Protein AF-A0A944SVE4-F1 (afdb_monomer)

Secondary structure (DSSP, 8-state):
-HHHHHHHHHHHHHHHHHHHHHHTTTTT-TTSHHHHHHHHHHHHHHHHHHHHHHHHHH-S-GGGTT-

Radius of gyration: 14.86 Å; Cα contacts (8 Å, |Δi|>4): 35; chains: 1; bounding box: 34×14×42 Å

Mean predicted aligned error: 5.16 Å

pLDDT: mean 89.49, std 12.46, range [50.94, 98.19]

Solvent-accessible surface area (backbone atoms only — not comparable to full-atom values): 3784 Å² total;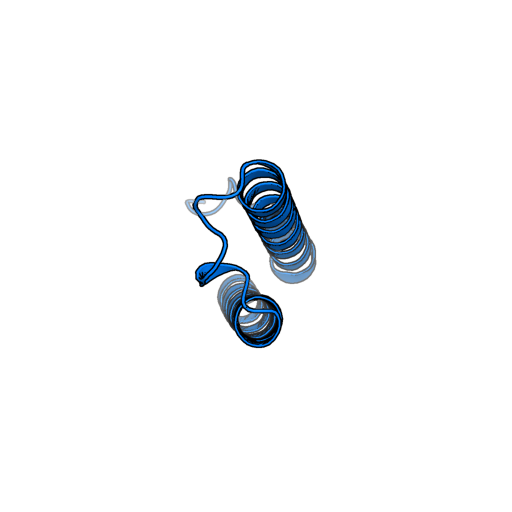 per-residue (Å²): 110,47,58,59,55,22,51,54,52,37,52,53,51,49,50,54,51,49,49,52,43,53,77,70,43,54,81,78,37,58,86,41,67,68,50,35,51,50,49,53,53,50,53,50,51,54,50,52,50,40,51,52,48,33,38,73,55,49,40,91,57,78,88,49,80,87,112

Foldseek 3Di:
DQQVVLVVVLVVLVVVLVVVCVVVVLVVCCVPPVSVVVVVVSVVVSVVVSVVSNCVRVHDPPVVPPD

Structure (mmCIF, N/CA/C/O backbone):
data_AF-A0A944SVE4-F1
#
_entry.id   AF-A0A944SVE4-F1
#
loop_
_atom_site.group_PDB
_atom_site.id
_atom_site.type_symbol
_atom_site.label_atom_id
_atom_site.label_alt_id
_atom_site.label_comp_id
_atom_site.label_asym_id
_atom_site.label_entity_id
_atom_site.label_seq_id
_atom_site.pdbx_PDB_ins_code
_atom_site.Cartn_x
_atom_site.Cartn_y
_atom_site.Cartn_z
_atom_site.occupancy
_atom_site.B_iso_or_equiv
_atom_site.auth_seq_id
_atom_site.auth_comp_id
_atom_site.auth_asym_id
_atom_site.auth_atom_id
_atom_site.pdbx_PDB_model_num
ATOM 1 N N . MET A 1 1 ? -16.432 -4.426 16.360 1.00 72.94 1 MET A N 1
ATOM 2 C CA . MET A 1 1 ? -16.985 -4.134 15.009 1.00 72.94 1 MET A CA 1
ATOM 3 C C . MET A 1 1 ? -16.189 -3.080 14.236 1.00 72.94 1 MET A C 1
ATOM 5 O O . MET A 1 1 ? -16.028 -3.252 13.035 1.00 72.94 1 MET A O 1
ATOM 9 N N . ALA A 1 2 ? -15.683 -2.015 14.871 1.00 81.94 2 ALA A N 1
ATOM 10 C CA . ALA A 1 2 ? -14.897 -0.978 14.187 1.00 81.94 2 AL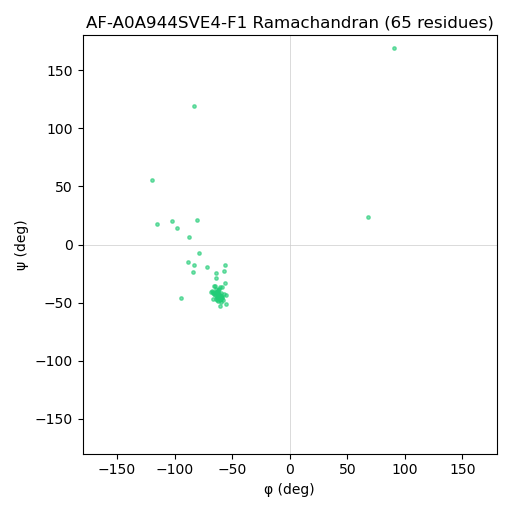A A CA 1
ATOM 11 C C . ALA A 1 2 ? -13.612 -1.523 13.532 1.00 81.94 2 ALA A C 1
ATOM 13 O O . ALA A 1 2 ? -13.372 -1.248 12.362 1.00 81.94 2 ALA A O 1
ATOM 14 N N . SER A 1 3 ? -12.865 -2.396 14.219 1.00 83.75 3 SER A N 1
ATOM 15 C CA . SER A 1 3 ? -11.669 -3.045 13.655 1.00 83.75 3 SER A CA 1
ATOM 16 C C . SER A 1 3 ? -11.982 -3.914 12.435 1.00 83.75 3 SER A C 1
ATOM 18 O O . SER A 1 3 ? -11.244 -3.887 11.460 1.00 83.75 3 SER A O 1
ATOM 20 N N . PHE A 1 4 ? -13.115 -4.627 12.437 1.00 87.38 4 PHE A N 1
ATOM 21 C CA . PHE A 1 4 ? -13.560 -5.391 11.267 1.00 87.38 4 PHE A CA 1
ATOM 22 C C . PHE A 1 4 ? -13.860 -4.471 10.075 1.00 87.38 4 PHE A C 1
ATOM 24 O O . PHE A 1 4 ? -13.394 -4.727 8.970 1.00 87.38 4 PHE A O 1
ATOM 31 N N . LYS A 1 5 ? -14.567 -3.352 10.303 1.00 89.69 5 LYS A N 1
ATOM 32 C CA . LYS A 1 5 ? -14.799 -2.335 9.263 1.00 89.69 5 LYS A CA 1
ATOM 33 C C . LYS A 1 5 ? -13.483 -1.755 8.734 1.00 89.69 5 LYS A C 1
ATOM 35 O O . LYS A 1 5 ? -13.340 -1.601 7.527 1.00 89.69 5 LYS A O 1
ATOM 40 N N . ALA A 1 6 ? -12.525 -1.477 9.618 1.00 91.50 6 ALA A N 1
ATOM 41 C CA . ALA A 1 6 ? -11.204 -0.989 9.238 1.00 91.50 6 ALA A CA 1
ATOM 42 C C . ALA A 1 6 ? -10.471 -1.991 8.336 1.00 91.50 6 ALA A C 1
ATOM 44 O O . ALA A 1 6 ? -10.000 -1.610 7.269 1.00 91.50 6 ALA A O 1
ATOM 45 N N . ILE A 1 7 ? -10.460 -3.274 8.711 1.00 91.88 7 ILE A N 1
ATOM 46 C CA . ILE A 1 7 ? -9.851 -4.347 7.915 1.00 91.88 7 ILE A CA 1
ATOM 47 C C . ILE A 1 7 ? -10.495 -4.433 6.527 1.00 91.88 7 ILE A C 1
ATOM 49 O O . ILE A 1 7 ? -9.777 -4.494 5.534 1.00 91.88 7 ILE A O 1
ATOM 53 N N . VAL A 1 8 ? -11.827 -4.379 6.424 1.00 96.25 8 VAL A N 1
ATOM 54 C CA . VAL A 1 8 ? -12.519 -4.403 5.121 1.00 96.25 8 VAL A CA 1
ATOM 55 C C . VAL A 1 8 ? -12.075 -3.234 4.235 1.00 96.25 8 VAL A C 1
ATOM 57 O O . VAL A 1 8 ? -11.742 -3.437 3.069 1.00 96.25 8 VAL A O 1
ATOM 60 N N . VAL A 1 9 ? -12.013 -2.019 4.786 1.00 96.62 9 VAL A N 1
ATOM 61 C CA . VAL A 1 9 ? -11.564 -0.831 4.041 1.00 96.62 9 VAL A CA 1
ATOM 62 C C . VAL A 1 9 ? -10.095 -0.953 3.619 1.00 96.62 9 VAL A C 1
ATOM 64 O O . VAL A 1 9 ? -9.762 -0.634 2.480 1.00 96.62 9 VAL A O 1
ATOM 67 N N . MET A 1 10 ? -9.225 -1.465 4.493 1.00 96.94 10 MET A N 1
ATOM 68 C CA . MET A 1 10 ? -7.811 -1.711 4.185 1.00 96.94 10 MET A CA 1
ATOM 69 C C . MET A 1 10 ? -7.632 -2.746 3.072 1.00 96.94 10 MET A C 1
ATOM 71 O O . MET A 1 10 ? -6.795 -2.560 2.192 1.00 96.94 10 MET A O 1
ATOM 75 N N . VAL A 1 11 ? -8.425 -3.823 3.073 1.00 97.25 11 VAL A N 1
ATOM 76 C CA . VAL A 1 11 ? -8.392 -4.847 2.017 1.00 97.25 11 VAL A CA 1
ATOM 77 C C . VAL A 1 11 ? -8.794 -4.242 0.676 1.00 97.25 11 VAL A C 1
ATOM 79 O O . VAL A 1 11 ? -8.095 -4.451 -0.312 1.00 97.25 11 VAL A O 1
ATOM 82 N N . ILE A 1 12 ? -9.864 -3.440 0.643 1.00 98.19 12 ILE A N 1
ATOM 83 C CA . ILE A 1 12 ? -10.302 -2.742 -0.574 1.00 98.19 12 ILE A CA 1
ATOM 84 C C . ILE A 1 12 ? -9.199 -1.808 -1.087 1.00 98.19 12 ILE A C 1
ATOM 86 O O . ILE A 1 12 ? -8.836 -1.872 -2.260 1.00 98.19 12 ILE A O 1
ATOM 90 N N . TRP A 1 13 ? -8.624 -0.979 -0.211 1.00 97.75 13 TRP A N 1
ATOM 91 C CA . TRP A 1 13 ? -7.518 -0.087 -0.571 1.00 97.75 13 TRP A CA 1
ATOM 92 C C . TRP A 1 13 ? -6.313 -0.859 -1.121 1.00 97.75 13 TRP A C 1
ATOM 94 O O . TRP A 1 13 ? -5.782 -0.525 -2.179 1.00 97.75 13 TRP A O 1
ATOM 104 N N . THR A 1 14 ? -5.913 -1.927 -0.432 1.00 97.06 14 THR A N 1
ATOM 105 C CA . THR A 1 14 ? -4.767 -2.754 -0.820 1.00 97.06 14 THR A CA 1
ATOM 106 C C . THR A 1 14 ? -5.009 -3.447 -2.160 1.00 97.06 14 THR A C 1
ATOM 108 O O . THR A 1 14 ? -4.094 -3.513 -2.975 1.00 97.06 14 THR A O 1
ATOM 111 N N . ALA A 1 15 ? -6.232 -3.910 -2.432 1.00 98.06 15 ALA A N 1
ATOM 112 C CA . ALA A 1 15 ? -6.593 -4.506 -3.715 1.00 98.06 15 ALA A CA 1
ATOM 113 C C . ALA A 1 15 ? -6.513 -3.487 -4.863 1.00 98.06 15 ALA A C 1
ATOM 115 O O . ALA A 1 15 ? -5.950 -3.795 -5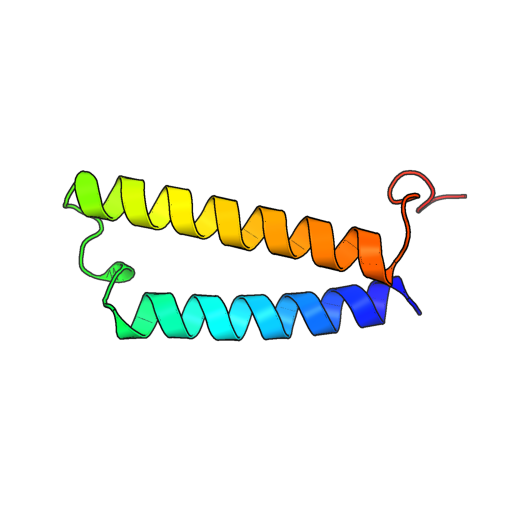.912 1.00 98.06 15 ALA A O 1
ATOM 116 N N . ILE A 1 16 ? -7.009 -2.262 -4.653 1.00 98.19 16 ILE A N 1
ATOM 117 C CA . ILE A 1 16 ? -6.916 -1.173 -5.638 1.00 98.19 16 ILE A CA 1
ATOM 118 C C . ILE A 1 16 ? -5.450 -0.816 -5.908 1.00 98.19 16 ILE A C 1
ATOM 120 O O . ILE A 1 16 ? -5.033 -0.737 -7.062 1.00 98.19 16 ILE A O 1
ATOM 124 N N . ALA A 1 17 ? -4.653 -0.634 -4.854 1.00 97.69 17 ALA A N 1
ATOM 125 C CA . ALA A 1 17 ? -3.240 -0.300 -4.985 1.00 97.69 17 ALA A CA 1
ATOM 126 C C . ALA A 1 17 ? -2.439 -1.431 -5.654 1.00 97.69 17 ALA A C 1
ATOM 128 O O . ALA A 1 17 ? -1.616 -1.175 -6.531 1.00 97.69 17 ALA A O 1
ATOM 129 N N . GLY A 1 18 ? -2.721 -2.685 -5.288 1.00 97.19 18 GLY A N 1
ATOM 130 C CA . GLY A 1 18 ? -2.135 -3.873 -5.905 1.00 97.19 18 GLY A CA 1
ATOM 131 C C . GLY A 1 18 ? -2.486 -3.993 -7.386 1.00 97.19 18 GLY A C 1
ATOM 132 O O . GLY A 1 18 ? -1.598 -4.236 -8.198 1.00 97.19 18 GLY A O 1
ATOM 133 N N . TYR A 1 19 ? -3.745 -3.740 -7.758 1.00 97.94 19 TYR A N 1
ATOM 134 C CA . TYR A 1 19 ? -4.159 -3.667 -9.160 1.00 97.94 19 TYR A CA 1
ATOM 135 C C . TYR A 1 19 ? -3.400 -2.566 -9.908 1.00 97.94 19 TYR A C 1
ATOM 137 O O . TYR A 1 19 ? -2.851 -2.825 -10.974 1.00 97.94 19 TYR A O 1
ATOM 145 N N . GLY A 1 20 ? -3.274 -1.371 -9.324 1.00 97.25 20 GLY A N 1
ATOM 146 C CA . GLY A 1 20 ? -2.477 -0.285 -9.899 1.00 97.25 20 GLY A CA 1
ATOM 147 C C . GLY A 1 20 ? -1.028 -0.703 -10.170 1.00 97.25 20 GLY A C 1
ATOM 148 O O . GLY A 1 20 ? -0.560 -0.593 -11.302 1.00 97.25 20 GLY A O 1
ATOM 149 N N . LEU A 1 21 ? -0.345 -1.272 -9.171 1.00 96.56 21 LEU A N 1
ATOM 150 C CA . LEU A 1 21 ? 1.026 -1.782 -9.316 1.00 96.56 21 LEU A CA 1
ATOM 151 C C . LEU A 1 21 ? 1.139 -2.892 -10.371 1.00 96.56 21 LEU A C 1
ATOM 153 O O . LEU A 1 21 ? 2.126 -2.954 -11.106 1.00 96.56 21 LEU A O 1
ATOM 157 N N . PHE A 1 22 ? 0.130 -3.756 -10.465 1.00 96.19 22 PHE A N 1
ATOM 158 C CA . PHE A 1 22 ? 0.080 -4.807 -11.472 1.00 96.19 22 PHE A CA 1
ATOM 159 C C . PHE A 1 22 ? -0.052 -4.227 -12.885 1.00 96.19 22 PHE A C 1
ATOM 161 O O . PHE A 1 22 ? 0.719 -4.601 -13.764 1.00 96.19 22 PHE A O 1
ATOM 168 N N . THR A 1 23 ? -0.960 -3.267 -13.091 1.00 97.25 23 THR A N 1
ATOM 169 C CA . THR 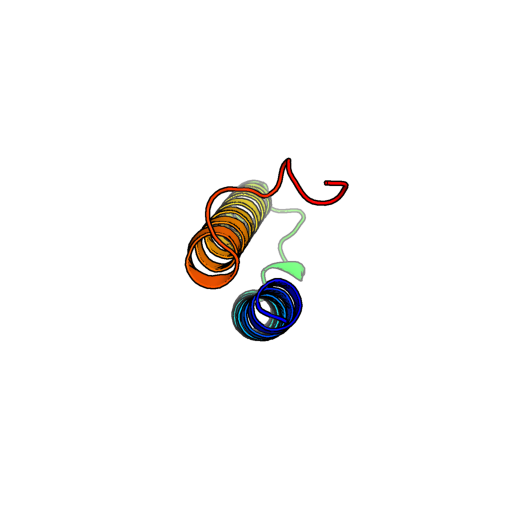A 1 23 ? -1.204 -2.652 -14.410 1.00 97.25 23 THR A CA 1
ATOM 170 C C . THR A 1 23 ? -0.010 -1.882 -14.966 1.00 97.25 23 THR A C 1
ATOM 172 O O . THR A 1 23 ? 0.146 -1.813 -16.180 1.00 97.25 23 THR A O 1
ATOM 175 N N . ILE A 1 24 ? 0.851 -1.335 -14.103 1.00 95.12 24 ILE A N 1
ATOM 176 C CA . ILE A 1 24 ? 2.085 -0.653 -14.524 1.00 95.12 24 ILE A CA 1
ATOM 177 C C . ILE A 1 24 ? 3.280 -1.606 -14.671 1.00 95.12 24 ILE A C 1
ATOM 179 O O . ILE A 1 24 ? 4.403 -1.143 -14.846 1.00 95.12 24 ILE A O 1
ATOM 183 N N . GLY A 1 25 ? 3.073 -2.922 -14.541 1.00 94.88 25 GLY A N 1
ATOM 184 C CA . GLY A 1 25 ? 4.137 -3.912 -14.705 1.00 94.88 25 GLY A CA 1
ATOM 185 C C . GLY A 1 25 ? 5.210 -3.860 -13.615 1.00 94.88 25 GLY A C 1
ATOM 186 O O . GLY A 1 25 ? 6.326 -4.323 -13.832 1.00 94.88 25 GLY A O 1
ATOM 187 N N . ALA A 1 26 ? 4.913 -3.334 -12.418 1.00 93.44 26 ALA A N 1
ATOM 188 C CA . ALA A 1 26 ? 5.920 -3.188 -11.356 1.00 93.44 26 ALA A CA 1
ATOM 189 C C . ALA A 1 26 ? 6.601 -4.527 -10.999 1.00 93.44 26 ALA A C 1
ATOM 191 O O . ALA A 1 26 ? 7.792 -4.580 -10.689 1.00 93.44 26 ALA A O 1
ATOM 192 N N . HIS A 1 27 ? 5.849 -5.624 -11.103 1.00 91.50 27 HIS A N 1
ATOM 193 C CA . HIS A 1 27 ? 6.319 -6.986 -10.868 1.00 91.50 27 HIS A CA 1
ATOM 194 C C . HIS A 1 27 ? 7.261 -7.525 -11.962 1.00 91.50 27 HIS A C 1
ATOM 196 O O . HIS A 1 27 ? 8.017 -8.456 -11.701 1.00 91.50 27 HIS A O 1
ATOM 202 N N . GLU A 1 28 ? 7.263 -6.942 -13.162 1.00 95.31 28 GLU A N 1
ATOM 203 C CA . GLU A 1 28 ? 8.103 -7.368 -14.289 1.00 95.31 28 GLU A CA 1
ATOM 204 C C . GLU A 1 28 ? 9.515 -6.766 -14.215 1.00 95.31 28 GLU A C 1
ATOM 206 O O . GLU A 1 28 ? 10.480 -7.326 -14.737 1.00 95.31 28 GLU A O 1
ATOM 211 N N . HIS A 1 29 ? 9.671 -5.642 -13.511 1.00 91.50 29 HIS A N 1
ATOM 212 C CA . HIS A 1 29 ? 10.911 -4.865 -13.470 1.00 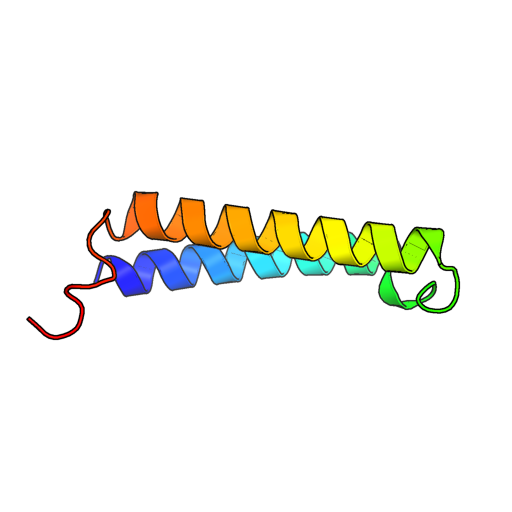91.50 29 HIS A CA 1
ATOM 213 C C . HIS A 1 29 ? 11.741 -5.060 -12.191 1.00 91.50 29 HIS A C 1
ATOM 215 O O . HIS A 1 29 ? 12.628 -4.258 -11.900 1.00 91.50 29 HIS A O 1
ATOM 221 N N . PHE A 1 30 ? 11.526 -6.151 -11.450 1.00 87.19 30 PHE A N 1
ATOM 222 C CA . PHE A 1 30 ? 12.178 -6.414 -10.155 1.00 87.19 30 PHE A CA 1
ATOM 223 C C . PHE A 1 30 ? 13.718 -6.431 -10.190 1.00 87.19 30 PHE A C 1
ATOM 225 O O . PHE A 1 30 ? 14.362 -6.219 -9.166 1.00 87.19 30 PHE A O 1
ATOM 232 N N . ARG A 1 31 ? 14.328 -6.684 -11.357 1.00 90.69 31 ARG A N 1
ATOM 233 C CA . ARG A 1 31 ? 15.793 -6.677 -11.536 1.00 90.69 31 ARG A CA 1
ATOM 234 C C . ARG A 1 31 ? 16.374 -5.285 -11.762 1.00 90.69 31 ARG A C 1
ATOM 236 O O . ARG A 1 31 ? 17.582 -5.113 -11.635 1.00 90.69 31 ARG A O 1
ATOM 243 N N . ASN A 1 32 ? 15.550 -4.307 -12.132 1.00 95.75 32 ASN A N 1
ATOM 244 C CA . ASN A 1 32 ? 15.998 -2.934 -12.300 1.00 95.75 32 ASN A CA 1
ATOM 245 C C . ASN A 1 32 ? 16.013 -2.254 -10.916 1.00 95.75 32 ASN A C 1
ATOM 247 O O . ASN A 1 32 ? 14.954 -2.147 -10.295 1.00 95.75 32 ASN A O 1
ATOM 251 N N . PRO A 1 33 ? 17.169 -1.767 -10.424 1.00 95.12 33 PRO A N 1
ATOM 252 C CA . PRO A 1 33 ? 17.266 -1.208 -9.075 1.00 95.12 33 PRO A CA 1
ATOM 253 C C . PRO A 1 33 ? 16.329 -0.024 -8.828 1.0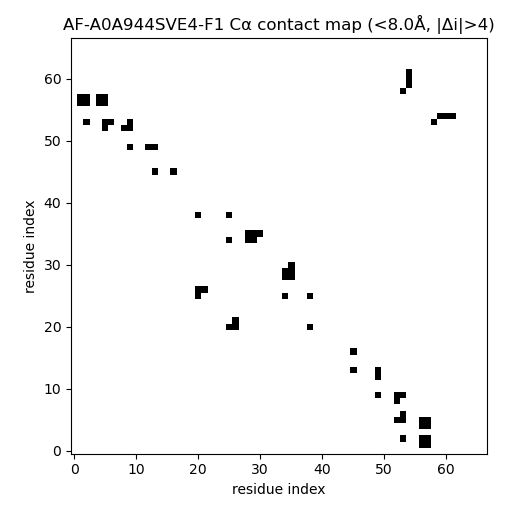0 95.12 33 PRO A C 1
ATOM 255 O O . PRO A 1 33 ? 15.769 0.098 -7.743 1.00 95.12 33 PRO A O 1
ATOM 258 N N . MET A 1 34 ? 16.113 0.829 -9.832 1.00 95.31 34 MET A N 1
ATOM 259 C CA . MET A 1 34 ? 15.226 1.984 -9.704 1.00 95.31 34 MET A CA 1
ATOM 260 C C . MET A 1 34 ? 13.762 1.551 -9.575 1.00 95.31 34 MET A C 1
ATOM 262 O O . MET A 1 34 ? 13.048 2.066 -8.718 1.00 95.31 34 MET A O 1
ATOM 266 N N . TRP A 1 35 ? 13.337 0.550 -10.347 1.00 96.06 35 TRP A N 1
ATOM 267 C CA . TRP A 1 35 ? 12.009 -0.051 -10.206 1.00 96.06 35 TRP A CA 1
ATOM 268 C C . TRP A 1 35 ? 11.834 -0.809 -8.892 1.00 96.06 35 TRP A C 1
ATOM 270 O O . TRP A 1 35 ? 10.780 -0.700 -8.269 1.00 96.06 35 TRP A O 1
ATOM 280 N N . ALA A 1 36 ? 12.853 -1.541 -8.440 1.00 94.56 36 ALA A N 1
ATOM 281 C CA . ALA A 1 36 ? 12.816 -2.262 -7.173 1.00 94.56 36 ALA A CA 1
ATOM 282 C C . ALA A 1 36 ? 12.669 -1.299 -5.985 1.00 94.56 36 ALA A C 1
ATOM 284 O O . ALA A 1 36 ? 11.784 -1.478 -5.147 1.00 94.56 36 ALA A O 1
ATOM 285 N N . VAL A 1 37 ? 13.479 -0.234 -5.951 1.00 96.75 37 VAL A N 1
ATOM 286 C CA . VAL A 1 37 ? 13.387 0.814 -4.924 1.00 96.75 37 VAL A CA 1
ATOM 287 C C . VAL A 1 37 ? 12.048 1.542 -5.018 1.00 96.75 37 VAL A C 1
ATOM 289 O O . VAL A 1 37 ? 11.373 1.693 -4.004 1.00 96.75 37 VAL A O 1
ATOM 292 N N . GLY A 1 38 ? 11.620 1.938 -6.220 1.00 96.12 38 GLY A N 1
ATOM 293 C CA . GLY A 1 38 ? 10.340 2.619 -6.428 1.00 96.12 38 GLY A CA 1
ATOM 294 C C . GLY A 1 38 ? 9.141 1.787 -5.968 1.00 96.12 38 GLY A C 1
ATOM 295 O O . GLY A 1 38 ? 8.281 2.288 -5.246 1.00 96.12 38 GLY A O 1
ATOM 296 N N . THR A 1 39 ? 9.121 0.495 -6.304 1.00 95.94 39 THR A N 1
ATOM 297 C CA . THR A 1 39 ? 8.069 -0.439 -5.873 1.00 95.94 39 THR A CA 1
ATOM 298 C C . THR A 1 39 ? 8.109 -0.651 -4.362 1.00 95.94 39 THR A C 1
ATOM 300 O O . THR A 1 39 ? 7.065 -0.625 -3.716 1.00 95.94 39 THR A O 1
ATOM 303 N N . GLY A 1 40 ? 9.299 -0.790 -3.769 1.00 96.06 40 GLY A N 1
ATOM 304 C CA . GLY A 1 40 ? 9.459 -0.888 -2.317 1.00 96.06 40 GLY A CA 1
ATOM 305 C C . GLY A 1 40 ? 8.923 0.345 -1.585 1.00 96.06 40 GLY A C 1
ATOM 306 O O . GLY A 1 40 ? 8.143 0.213 -0.643 1.00 96.06 40 GLY A O 1
ATOM 307 N N . VAL A 1 41 ? 9.265 1.547 -2.057 1.00 97.62 41 VAL A N 1
ATOM 308 C CA . VAL A 1 41 ? 8.745 2.811 -1.512 1.00 97.62 41 VAL A CA 1
ATOM 309 C C . VAL A 1 41 ? 7.226 2.893 -1.668 1.00 97.62 41 VAL A C 1
ATOM 311 O O . VAL A 1 41 ? 6.536 3.241 -0.712 1.00 97.62 41 VAL A O 1
ATOM 314 N N . ALA A 1 42 ? 6.683 2.524 -2.830 1.00 96.62 42 ALA A N 1
ATOM 315 C CA . ALA A 1 42 ? 5.240 2.506 -3.051 1.00 96.62 42 ALA A CA 1
ATOM 316 C C . ALA A 1 42 ? 4.523 1.560 -2.073 1.00 96.62 42 ALA A C 1
ATOM 318 O O . ALA A 1 42 ? 3.531 1.950 -1.459 1.00 96.62 42 ALA A O 1
ATOM 319 N N . LEU A 1 43 ? 5.051 0.349 -1.865 1.00 96.81 43 LEU A N 1
ATOM 320 C CA . LEU A 1 43 ? 4.506 -0.614 -0.904 1.00 96.81 43 LEU A CA 1
ATOM 321 C C . LEU A 1 43 ? 4.552 -0.086 0.537 1.00 96.81 43 LEU A C 1
ATOM 323 O O . LEU A 1 43 ? 3.579 -0.254 1.273 1.00 96.81 43 LEU A O 1
ATOM 327 N N . LEU A 1 44 ? 5.629 0.604 0.928 1.00 98.00 44 LEU A N 1
ATOM 328 C CA . LEU A 1 44 ? 5.713 1.263 2.234 1.00 98.00 44 LEU A CA 1
ATOM 329 C C . LEU A 1 44 ? 4.641 2.348 2.384 1.00 98.00 44 LEU A C 1
ATOM 331 O O . LEU A 1 44 ? 3.952 2.384 3.400 1.00 98.00 44 LEU A O 1
ATOM 335 N N . VAL A 1 45 ? 4.439 3.192 1.370 1.00 98.06 45 VAL A N 1
ATOM 336 C CA . VAL A 1 45 ? 3.391 4.226 1.386 1.00 98.06 45 VAL A CA 1
ATOM 337 C C . VAL A 1 45 ? 1.998 3.602 1.487 1.00 98.06 45 VAL A C 1
ATOM 339 O O . VAL A 1 45 ? 1.198 4.027 2.322 1.00 98.06 45 VAL A O 1
ATOM 342 N N . ILE A 1 46 ? 1.713 2.559 0.702 1.00 97.94 46 ILE A N 1
ATOM 343 C CA . ILE A 1 46 ? 0.447 1.812 0.766 1.00 97.94 46 ILE A CA 1
ATOM 344 C C . ILE A 1 46 ? 0.225 1.263 2.182 1.00 97.94 46 ILE A C 1
ATOM 346 O O . ILE A 1 46 ? -0.881 1.372 2.717 1.00 97.94 46 ILE A O 1
ATOM 350 N N . HIS A 1 47 ? 1.275 0.728 2.811 1.00 96.44 47 HIS A N 1
ATOM 351 C CA . HIS A 1 47 ? 1.227 0.240 4.186 1.00 96.44 47 HIS A CA 1
ATOM 352 C C . HIS A 1 47 ? 0.979 1.360 5.212 1.00 96.44 47 HIS A C 1
ATOM 354 O O . HIS A 1 47 ? 0.139 1.199 6.098 1.00 96.44 47 HIS A O 1
ATOM 360 N N . MET A 1 48 ? 1.626 2.523 5.082 1.00 97.06 48 MET A N 1
ATOM 361 C CA . MET A 1 48 ? 1.354 3.665 5.965 1.00 97.06 48 MET A CA 1
ATOM 362 C C . MET A 1 48 ? -0.091 4.162 5.835 1.00 97.06 48 MET A C 1
ATOM 364 O O . MET A 1 48 ? -0.725 4.478 6.841 1.00 97.06 48 MET A O 1
ATOM 368 N N . ILE A 1 49 ? -0.642 4.187 4.617 1.00 97.06 49 ILE A N 1
ATOM 369 C CA . ILE A 1 49 ? -2.049 4.542 4.383 1.00 97.06 49 ILE A CA 1
ATOM 370 C C . ILE A 1 49 ? -2.974 3.523 5.052 1.00 97.06 49 ILE A C 1
ATOM 372 O O . ILE A 1 49 ? -3.936 3.915 5.706 1.00 97.06 49 ILE A O 1
ATOM 376 N N . ASN A 1 50 ? -2.659 2.229 4.964 1.00 95.44 50 ASN A N 1
ATOM 377 C CA . ASN A 1 50 ? -3.378 1.183 5.690 1.00 95.44 50 ASN A CA 1
ATOM 378 C C . ASN A 1 50 ? -3.404 1.452 7.201 1.00 95.44 50 ASN A C 1
ATOM 380 O O . ASN A 1 50 ? -4.464 1.351 7.820 1.00 95.44 50 ASN A O 1
ATOM 384 N N . MET A 1 51 ? -2.277 1.862 7.788 1.00 92.81 51 MET A N 1
ATOM 385 C CA . MET A 1 51 ? -2.242 2.213 9.207 1.00 92.81 51 MET A CA 1
ATOM 386 C C . MET A 1 51 ? -3.059 3.463 9.534 1.00 92.81 51 MET A C 1
ATOM 388 O O . MET A 1 51 ? -3.800 3.471 10.516 1.00 92.81 51 MET A O 1
ATOM 392 N N . ALA A 1 52 ? -2.995 4.490 8.687 1.00 93.19 52 ALA A N 1
ATOM 393 C CA . ALA A 1 52 ? -3.810 5.692 8.837 1.00 93.19 52 ALA A CA 1
ATOM 394 C C . ALA A 1 52 ? -5.316 5.382 8.754 1.00 93.19 52 ALA A C 1
ATOM 396 O O . ALA A 1 52 ? -6.097 5.879 9.566 1.00 93.19 52 ALA A O 1
ATOM 397 N N . LEU A 1 53 ? -5.731 4.523 7.815 1.00 93.12 53 LEU A N 1
ATOM 398 C CA . LEU A 1 53 ? -7.110 4.041 7.698 1.00 93.12 53 LEU A CA 1
ATOM 399 C C . LEU A 1 53 ? -7.536 3.281 8.952 1.00 93.12 53 LEU A C 1
ATOM 401 O O . LEU A 1 53 ? -8.625 3.522 9.478 1.00 93.12 53 LEU A O 1
ATOM 405 N N . TYR A 1 54 ? -6.668 2.402 9.455 1.00 91.06 54 TYR A N 1
ATOM 406 C CA . TYR A 1 54 ? -6.944 1.645 10.666 1.00 91.06 54 TYR A CA 1
ATOM 407 C C . TYR A 1 54 ? -7.163 2.560 11.869 1.00 91.06 54 TYR A C 1
ATOM 409 O O . TYR A 1 54 ? -8.211 2.477 12.503 1.00 91.06 54 TYR A O 1
ATOM 417 N N . PHE A 1 55 ? -6.235 3.477 12.154 1.00 88.50 55 PHE A N 1
ATOM 418 C CA . PHE A 1 55 ? -6.361 4.386 13.297 1.00 88.50 55 PHE A CA 1
ATOM 419 C C . PHE A 1 55 ? -7.548 5.338 13.165 1.00 88.50 55 PHE A C 1
ATOM 421 O O . PHE A 1 55 ? -8.241 5.588 14.148 1.00 88.50 55 PHE A O 1
ATOM 428 N N . LYS A 1 56 ? -7.858 5.795 11.948 1.00 90.19 56 LYS A N 1
ATOM 429 C CA . LYS A 1 56 ? -9.021 6.654 11.701 1.00 90.19 56 LYS A CA 1
ATOM 430 C C . LYS A 1 56 ? -10.356 5.943 11.950 1.00 90.19 56 LYS A C 1
ATOM 432 O O . LYS A 1 56 ? -11.304 6.586 12.388 1.00 90.19 56 LYS A O 1
ATOM 437 N N . ILE A 1 57 ? -10.456 4.647 11.644 1.00 89.62 57 ILE A N 1
ATOM 438 C CA . ILE A 1 57 ? -11.719 3.890 11.729 1.00 89.62 57 ILE A CA 1
ATOM 439 C C . ILE A 1 57 ? -11.859 3.159 13.069 1.00 89.62 57 ILE A C 1
ATOM 441 O O . ILE A 1 57 ? -12.932 3.169 13.670 1.00 89.62 57 ILE A O 1
ATOM 445 N N . ALA A 1 58 ? -10.801 2.486 13.519 1.00 84.75 58 ALA A N 1
ATOM 446 C CA . ALA A 1 58 ? -10.794 1.691 14.743 1.00 84.75 58 ALA A CA 1
ATOM 447 C C . ALA A 1 58 ? -10.421 2.511 15.994 1.00 84.75 58 ALA A C 1
ATOM 449 O O . ALA A 1 58 ? -10.700 2.063 17.105 1.00 84.75 58 ALA A O 1
ATOM 450 N N . GLY A 1 59 ? -9.855 3.711 15.821 1.00 74.25 59 GLY A N 1
ATOM 451 C CA . GLY A 1 59 ? -9.412 4.596 16.899 1.00 74.25 59 GLY A CA 1
ATOM 452 C C . GLY A 1 59 ? -7.951 4.384 17.317 1.00 74.25 59 GLY A C 1
ATOM 453 O O . GLY A 1 59 ? -7.301 3.408 16.943 1.00 74.25 59 GLY A O 1
ATOM 454 N N . GLU A 1 60 ? -7.437 5.309 18.133 1.00 64.62 60 GLU A N 1
ATOM 455 C CA . GLU A 1 60 ? -6.015 5.409 18.516 1.00 64.62 60 GLU A CA 1
ATOM 456 C C . GLU A 1 60 ? -5.573 4.456 19.641 1.00 64.62 60 GLU A C 1
ATOM 458 O O . GLU A 1 60 ? -4.559 4.685 20.293 1.00 64.62 60 GLU A O 1
ATOM 463 N N . ARG A 1 61 ? -6.310 3.365 19.890 1.00 65.50 61 ARG A N 1
ATOM 464 C CA . ARG A 1 61 ? -5.977 2.397 20.955 1.00 65.50 61 ARG A CA 1
ATOM 465 C C . ARG A 1 61 ? -5.726 0.986 20.412 1.00 65.50 61 ARG A C 1
ATOM 467 O O . ARG A 1 61 ? -6.369 0.033 20.844 1.00 65.50 61 ARG A O 1
ATOM 474 N N . PRO A 1 62 ? -4.789 0.808 19.459 1.00 56.31 62 PRO A N 1
ATOM 475 C CA . PRO A 1 62 ? -4.410 -0.522 18.974 1.00 56.31 62 PRO A CA 1
ATOM 476 C C . PRO A 1 62 ? -3.763 -1.383 20.074 1.00 56.31 62 PRO A C 1
ATOM 478 O O . PRO A 1 62 ? -3.821 -2.603 20.017 1.00 56.31 62 PRO A O 1
ATOM 481 N N . PHE A 1 63 ? -3.175 -0.754 21.095 1.00 60.38 63 PHE A N 1
ATOM 482 C CA . PHE A 1 63 ? -2.532 -1.405 22.241 1.00 60.38 63 PHE A CA 1
ATOM 483 C C . PHE A 1 63 ? -3.521 -1.902 23.308 1.00 60.38 63 PHE A C 1
ATOM 485 O O . PHE 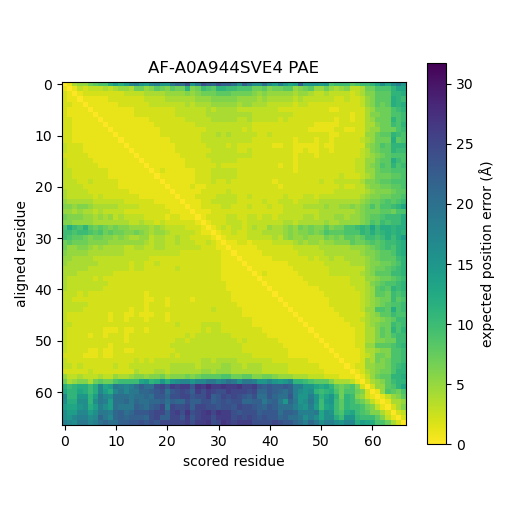A 1 63 ? -3.117 -2.594 24.236 1.00 60.38 63 PHE A O 1
ATOM 492 N N . GLU A 1 64 ? -4.814 -1.588 23.186 1.00 57.53 64 GLU A N 1
ATOM 493 C CA . GLU A 1 64 ? -5.853 -2.045 24.119 1.00 57.53 64 GLU A CA 1
ATOM 494 C C . GLU A 1 64 ? -6.617 -3.279 23.616 1.00 57.53 64 GLU A C 1
ATOM 496 O O . GLU A 1 64 ? -7.648 -3.626 24.179 1.00 57.53 64 GLU A O 1
ATOM 501 N N . TRP A 1 65 ? -6.129 -3.983 22.584 1.00 57.59 65 TRP A N 1
ATOM 502 C CA . TRP A 1 65 ? -6.806 -5.168 22.024 1.00 57.59 65 TRP A CA 1
ATOM 503 C C . TRP A 1 65 ? -7.091 -6.294 23.033 1.00 57.59 65 TRP A C 1
ATOM 505 O O . TRP A 1 65 ? -7.926 -7.148 22.746 1.00 57.59 65 TRP A O 1
ATOM 515 N N . PHE A 1 66 ? -6.428 -6.295 24.192 1.00 57.72 66 PHE A N 1
ATOM 516 C CA . PHE A 1 66 ? -6.590 -7.301 25.246 1.00 57.72 66 PHE A CA 1
ATOM 517 C C . PHE A 1 66 ? -7.160 -6.750 26.562 1.00 57.72 66 PHE A C 1
ATOM 519 O O . PHE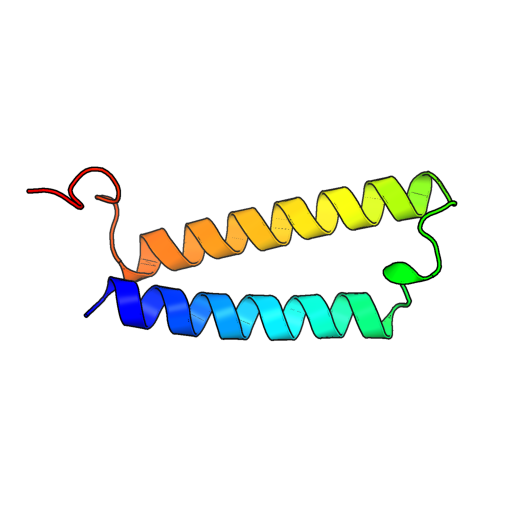 A 1 66 ? -6.995 -7.397 27.596 1.00 57.72 66 PHE A O 1
ATOM 526 N N . ARG A 1 67 ? -7.779 -5.563 26.559 1.00 50.94 67 ARG A N 1
ATOM 527 C CA . ARG A 1 67 ? -8.441 -5.020 27.753 1.00 50.94 67 ARG A CA 1
ATOM 528 C C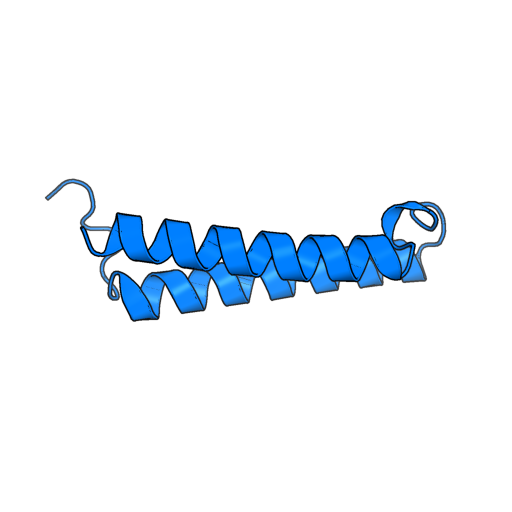 . ARG A 1 67 ? -9.944 -5.255 27.747 1.00 50.94 67 ARG A C 1
ATOM 530 O O . ARG A 1 67 ? -10.555 -5.131 26.664 1.00 50.94 67 ARG A O 1
#

Nearest PDB structures (foldseek):
  7ktx-assembly1_E  TM=5.215E-01  e=8.713E+00  Saccharomyces cerevisiae BY4743

Sequence (67 aa):
MASFKAIVVMVIWTAIAGYGLFTIGAHEHFRNPMWAVGTGVALLVIHMINMALYFKIAGERPFEWFR